Protein AF-A0A935RJF9-F1 (afdb_monomer)

Secondary structure (DSSP, 8-state):
----PPPPPHHHHHHHHHHHHHHHHHHHHHHHHHHHHHHHHHT----------PPPPP----

Sequence (62 aa):
MPKEKKRLSKNAKAALKAINESKMLAAAKAANATNAGQEVRANQVTPRTAVANKLRPEKKRG

Solvent-accessible surface area (backbone atoms only — not comparable to full-atom values): 4176 Å² total; per-residue (Å²): 130,85,76,82,76,78,80,76,50,75,65,58,50,50,53,55,48,52,54,52,52,50,53,52,52,51,51,52,50,55,54,50,62,66,49,62,67,54,61,68,59,72,71,60,77,72,79,79,76,81,85,72,87,70,80,76,80,78,80,80,79,128

Mean predicted aligned error: 18.3 Å

Radius of gyration: 32.66 Å; Cα contacts (8 Å, |Δi|>4): 1; chains: 1; bounding box: 54×28×97 Å

pLDDT: mean 70.63, std 11.87, range [47.94, 91.44]

Foldseek 3Di:
DPDDDDDDDPVRVVVVVVVVVVVVVVVVVVVCVVCVVVVVVVPPPDPPPDPDPPPDPDPPDD

Structure (mmCIF, N/CA/C/O backbone):
data_AF-A0A935RJF9-F1
#
_entry.id   AF-A0A935RJF9-F1
#
loop_
_atom_site.group_PDB
_atom_site.id
_atom_site.type_symbol
_atom_site.label_atom_id
_atom_site.label_alt_id
_atom_site.label_comp_id
_atom_site.label_asym_id
_atom_site.label_entity_id
_atom_site.label_seq_id
_atom_site.pdbx_PDB_ins_code
_atom_site.Cartn_x
_atom_site.Cartn_y
_atom_site.Cartn_z
_atom_site.occupancy
_atom_site.B_iso_or_equiv
_atom_site.auth_seq_id
_atom_site.auth_comp_id
_atom_site.auth_asym_id
_atom_site.auth_atom_id
_atom_site.pdbx_PDB_model_num
ATOM 1 N N . MET A 1 1 ? -14.475 -23.533 25.990 1.00 59.66 1 MET A N 1
ATOM 2 C CA . MET A 1 1 ? -15.482 -22.689 25.309 1.00 59.66 1 MET A CA 1
ATOM 3 C C . MET A 1 1 ? -14.789 -21.508 24.638 1.00 59.66 1 MET A C 1
ATOM 5 O O . MET A 1 1 ? -13.993 -20.857 25.314 1.00 59.66 1 MET A O 1
ATOM 9 N N . PRO A 1 2 ? -15.034 -21.224 23.348 1.00 71.19 2 PRO A N 1
ATOM 10 C CA . PRO A 1 2 ? -14.552 -20.001 22.711 1.00 71.19 2 PRO A CA 1
ATOM 11 C C . PRO A 1 2 ? -15.213 -18.801 23.395 1.00 71.19 2 PRO A C 1
ATOM 13 O O . PRO A 1 2 ? -16.436 -18.701 23.424 1.00 71.19 2 PRO A O 1
ATOM 16 N N . LYS A 1 3 ? -14.418 -17.913 23.997 1.00 77.69 3 LYS A N 1
ATOM 17 C CA . LYS A 1 3 ? -14.945 -16.677 24.585 1.00 77.69 3 LYS A CA 1
ATOM 18 C C . LYS A 1 3 ? -15.466 -15.789 23.458 1.00 77.69 3 LYS A C 1
ATOM 20 O O . LYS A 1 3 ? -14.741 -15.518 22.498 1.00 77.69 3 LYS A O 1
ATOM 25 N N . GLU A 1 4 ? -16.711 -15.348 23.582 1.00 71.19 4 GLU A N 1
ATOM 26 C CA . GLU A 1 4 ? -17.363 -14.497 22.595 1.00 71.19 4 GLU A CA 1
ATOM 27 C C . GLU A 1 4 ? -16.607 -13.164 22.495 1.00 71.19 4 GLU A C 1
ATOM 29 O O . GLU A 1 4 ? -16.500 -12.399 23.460 1.00 71.19 4 GLU A O 1
ATOM 34 N N . LYS A 1 5 ? -15.986 -12.911 21.337 1.00 80.00 5 LYS A N 1
ATOM 35 C CA . LYS A 1 5 ? -15.215 -11.684 21.123 1.00 80.00 5 LYS A CA 1
ATOM 36 C C . LYS A 1 5 ? -16.184 -10.505 21.132 1.00 80.00 5 LYS A C 1
ATOM 38 O O . LYS A 1 5 ? -17.109 -10.449 20.323 1.00 80.00 5 LYS A O 1
ATOM 43 N N . LYS A 1 6 ? -15.954 -9.546 22.036 1.00 83.69 6 LYS A N 1
ATOM 44 C CA . LYS A 1 6 ? -16.715 -8.290 22.087 1.00 83.69 6 LYS A CA 1
ATOM 45 C C . LYS A 1 6 ? -16.687 -7.627 20.706 1.00 83.69 6 LYS A C 1
ATOM 47 O O . LYS A 1 6 ? -15.631 -7.523 20.079 1.00 83.69 6 LYS A O 1
ATOM 52 N N . ARG A 1 7 ? -17.853 -7.175 20.233 1.00 84.88 7 ARG A N 1
ATOM 53 C CA . ARG A 1 7 ? -17.960 -6.425 18.973 1.00 84.88 7 ARG A CA 1
ATOM 54 C C . ARG A 1 7 ? -17.150 -5.132 19.102 1.00 84.88 7 ARG A C 1
ATOM 56 O O . ARG A 1 7 ? -17.204 -4.463 20.132 1.00 84.88 7 ARG A O 1
ATOM 63 N N . LEU A 1 8 ? -16.400 -4.790 18.058 1.00 86.31 8 LEU A N 1
ATOM 64 C CA . LEU A 1 8 ? -15.607 -3.563 18.013 1.00 86.31 8 LEU A CA 1
ATOM 65 C C . LEU A 1 8 ? -16.519 -2.332 18.087 1.00 86.31 8 LEU A C 1
ATOM 67 O O . LEU A 1 8 ? -17.565 -2.286 17.435 1.00 86.31 8 LEU A O 1
ATOM 71 N N . SER A 1 9 ? -16.101 -1.320 18.847 1.00 88.81 9 SER A N 1
ATOM 72 C CA . SER A 1 9 ? -16.765 -0.015 18.857 1.00 88.81 9 SER A CA 1
ATOM 73 C C . SER A 1 9 ? -16.637 0.671 17.488 1.00 88.81 9 SER A C 1
ATOM 75 O O . SER A 1 9 ? -15.762 0.330 16.685 1.00 88.81 9 SER A O 1
ATOM 77 N N . LYS A 1 10 ? -17.495 1.664 17.205 1.00 91.44 10 LYS A N 1
ATOM 78 C CA . LYS A 1 10 ? -17.455 2.425 15.938 1.00 91.44 10 LYS A CA 1
ATOM 79 C C . LYS A 1 10 ? -16.059 3.007 15.670 1.00 91.44 10 LYS A C 1
ATOM 81 O O . LYS A 1 10 ? -15.535 2.852 14.570 1.00 91.44 10 LYS A O 1
ATOM 86 N N . ASN A 1 11 ? -15.433 3.572 16.703 1.00 89.50 11 ASN A N 1
ATOM 87 C CA . ASN A 1 11 ? -14.097 4.165 16.617 1.00 89.50 11 ASN A CA 1
ATOM 88 C C . ASN A 1 11 ? -13.021 3.106 16.342 1.00 89.50 11 ASN A C 1
ATOM 90 O O . ASN A 1 11 ? -12.179 3.298 15.470 1.00 89.50 11 ASN A O 1
ATOM 94 N N . ALA A 1 12 ? -13.086 1.954 17.019 1.00 88.81 12 ALA A N 1
ATOM 95 C CA . ALA A 1 12 ? -12.142 0.861 16.789 1.00 88.81 12 ALA A CA 1
ATOM 96 C C . ALA A 1 12 ? -12.251 0.300 15.360 1.00 88.81 12 ALA A C 1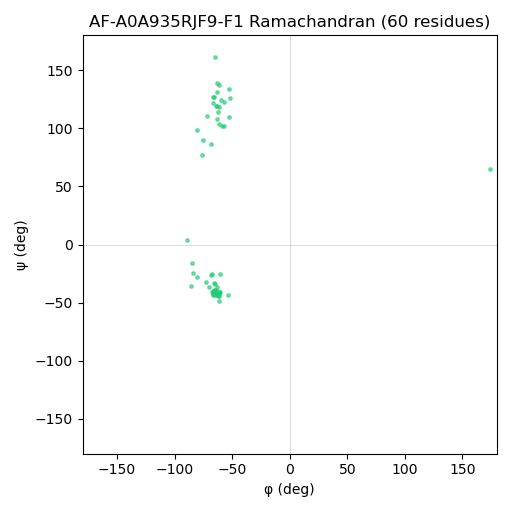
ATOM 98 O O . ALA A 1 12 ? -11.243 -0.016 14.728 1.00 88.81 12 ALA A O 1
ATOM 99 N N . LYS A 1 13 ? -13.471 0.231 14.812 1.00 90.75 13 LYS A N 1
ATOM 100 C CA . LYS A 1 13 ? -13.703 -0.184 13.423 1.00 90.75 13 LYS A CA 1
ATOM 101 C C . LYS A 1 13 ? -13.146 0.831 12.415 1.00 90.75 13 LYS A C 1
ATOM 103 O O . LYS A 1 13 ? -12.551 0.419 11.422 1.00 90.75 13 LYS A O 1
ATOM 108 N N . ALA A 1 14 ? -13.306 2.130 12.675 1.00 90.69 14 ALA A N 1
ATOM 109 C CA . ALA A 1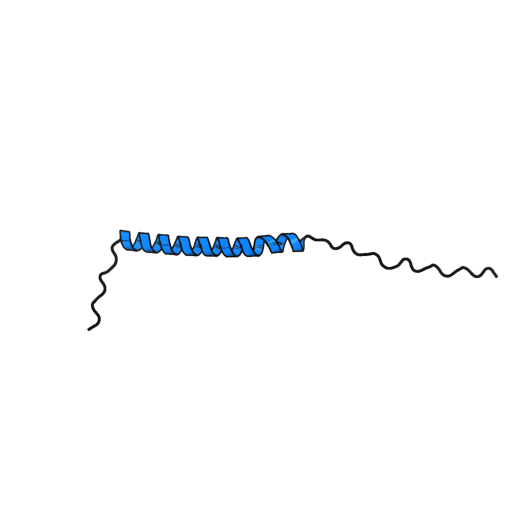 14 ? -12.754 3.192 11.831 1.00 90.69 14 ALA A CA 1
ATOM 110 C C . ALA A 1 14 ? -11.216 3.184 11.825 1.00 90.69 14 ALA A C 1
ATOM 112 O O . ALA A 1 14 ? -10.614 3.243 10.756 1.00 90.69 14 ALA A O 1
ATOM 113 N N . ALA A 1 15 ? -10.583 3.015 12.990 1.00 88.69 15 ALA A N 1
ATOM 114 C CA . ALA A 1 15 ? -9.127 2.913 13.098 1.00 88.69 15 ALA A CA 1
ATOM 115 C C . ALA A 1 15 ? -8.569 1.707 12.320 1.00 88.69 15 ALA A C 1
ATOM 117 O O . ALA A 1 15 ? -7.611 1.845 11.563 1.00 88.69 15 ALA A O 1
ATOM 118 N N . LEU A 1 16 ? -9.204 0.534 12.437 1.00 88.62 16 LEU A N 1
ATOM 119 C CA . LEU A 1 16 ? -8.820 -0.654 11.663 1.00 88.62 16 LEU A CA 1
ATOM 120 C C . LEU A 1 16 ? -8.959 -0.438 10.153 1.00 88.62 16 LEU A C 1
ATOM 122 O O . LEU A 1 16 ? -8.089 -0.858 9.390 1.00 88.62 16 LEU A O 1
ATOM 126 N N . LYS A 1 17 ? -10.032 0.235 9.723 1.00 88.88 17 LYS A N 1
ATOM 127 C CA . LYS A 1 17 ? -10.234 0.591 8.317 1.00 88.88 17 LYS A CA 1
ATOM 128 C C . LYS A 1 17 ? -9.117 1.515 7.818 1.00 88.88 17 LYS A C 1
ATOM 130 O O . LYS A 1 17 ? -8.496 1.188 6.814 1.00 88.88 17 LYS A O 1
ATOM 135 N N . ALA A 1 18 ? -8.796 2.576 8.557 1.00 86.50 18 ALA A N 1
ATOM 136 C CA . ALA A 1 18 ? -7.734 3.518 8.197 1.00 86.50 18 ALA A CA 1
ATOM 137 C C . ALA A 1 18 ? -6.347 2.851 8.110 1.00 86.50 18 ALA A C 1
ATOM 139 O O . ALA A 1 18 ? -5.586 3.109 7.179 1.00 86.50 18 ALA A O 1
ATOM 140 N N . ILE A 1 19 ? -6.025 1.945 9.041 1.00 87.44 19 ILE A N 1
ATOM 141 C CA . ILE A 1 19 ? -4.770 1.177 9.006 1.00 87.44 19 ILE A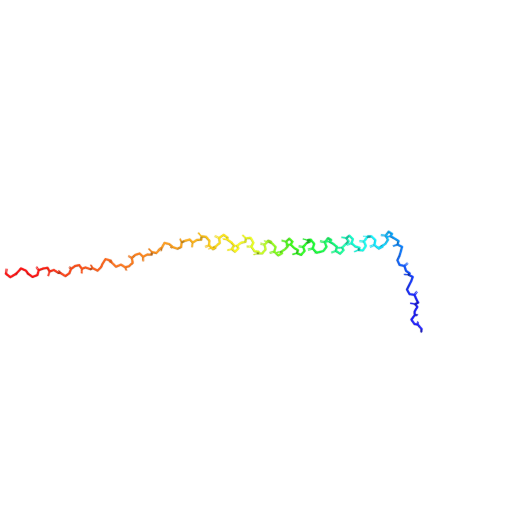 CA 1
ATOM 142 C C . ILE A 1 19 ? -4.708 0.294 7.754 1.00 87.44 19 ILE A C 1
ATOM 144 O O . ILE A 1 19 ? -3.674 0.237 7.088 1.00 87.44 19 ILE A O 1
ATOM 148 N N . ASN A 1 20 ? -5.803 -0.391 7.419 1.00 86.88 20 ASN A N 1
ATOM 149 C CA . ASN A 1 20 ? -5.856 -1.247 6.235 1.00 86.88 20 ASN A CA 1
ATOM 150 C C . ASN A 1 20 ? -5.767 -0.437 4.935 1.00 86.88 20 ASN A C 1
ATOM 152 O O . ASN A 1 20 ? -5.019 -0.817 4.037 1.00 86.88 20 ASN A O 1
ATOM 156 N N . GLU A 1 21 ? -6.464 0.696 4.847 1.00 83.94 21 GLU A N 1
ATOM 157 C CA . GLU A 1 21 ? -6.387 1.605 3.698 1.00 83.94 21 GLU A CA 1
ATOM 158 C C . GLU A 1 21 ? -4.969 2.160 3.510 1.00 83.94 21 GLU A C 1
ATOM 160 O O . GLU A 1 21 ? -4.450 2.156 2.395 1.00 83.94 21 GLU A O 1
ATOM 165 N N . SER A 1 22 ? -4.292 2.541 4.598 1.00 80.25 22 SER A N 1
ATOM 166 C CA . SER A 1 22 ? -2.899 3.005 4.556 1.00 80.25 22 SER A CA 1
ATOM 167 C C . SER A 1 22 ? -1.938 1.934 4.025 1.00 80.25 22 SER A C 1
ATOM 169 O O . SER A 1 22 ? -1.099 2.222 3.171 1.00 80.25 22 SER A O 1
ATOM 171 N N . LYS A 1 23 ? -2.097 0.671 4.448 1.00 81.06 23 LYS A N 1
ATOM 172 C CA . LYS A 1 23 ? -1.296 -0.451 3.924 1.00 81.06 23 LYS A CA 1
ATOM 173 C C . LYS A 1 23 ? -1.500 -0.657 2.424 1.00 81.06 23 LYS A C 1
ATOM 175 O O . LYS A 1 23 ? -0.526 -0.874 1.709 1.00 81.06 23 LYS A O 1
ATOM 180 N N . MET A 1 24 ? -2.739 -0.556 1.943 1.00 76.25 24 MET A N 1
ATOM 181 C CA . MET 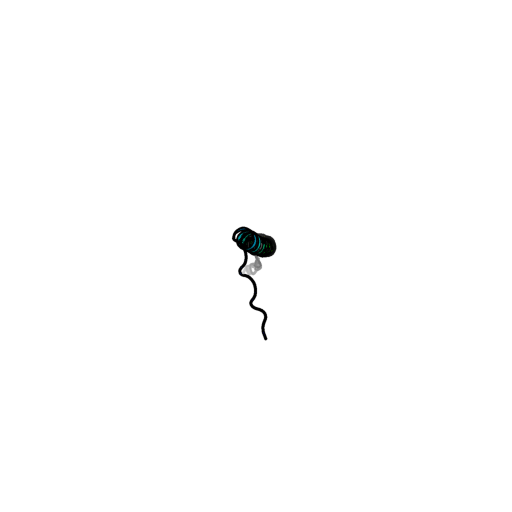A 1 24 ? -3.038 -0.675 0.512 1.00 76.25 24 MET A CA 1
ATOM 182 C C . MET A 1 24 ? -2.439 0.480 -0.294 1.00 76.25 24 MET A C 1
ATOM 184 O O . MET A 1 24 ? -1.868 0.253 -1.357 1.00 76.25 24 MET A O 1
ATOM 188 N N . LEU A 1 25 ? -2.497 1.709 0.227 1.00 74.31 25 LEU A N 1
ATOM 189 C CA . LEU A 1 25 ? -1.853 2.865 -0.402 1.00 74.31 25 LEU A CA 1
ATOM 190 C C . LEU A 1 25 ? -0.326 2.733 -0.425 1.00 74.31 25 LEU A C 1
ATOM 192 O O . LEU A 1 25 ? 0.306 3.086 -1.420 1.00 74.31 25 LEU A O 1
ATOM 196 N N . ALA A 1 26 ? 0.276 2.205 0.642 1.00 73.38 26 ALA A N 1
ATOM 197 C CA . ALA A 1 26 ? 1.709 1.930 0.685 1.00 73.38 26 ALA A CA 1
ATOM 198 C C . ALA A 1 26 ? 2.107 0.859 -0.345 1.00 73.38 26 ALA A C 1
ATOM 200 O O . ALA A 1 26 ? 3.087 1.041 -1.067 1.00 73.38 26 ALA A O 1
ATOM 201 N N . ALA A 1 27 ? 1.313 -0.209 -0.477 1.00 71.19 27 ALA A N 1
ATOM 202 C CA . ALA A 1 27 ? 1.519 -1.240 -1.491 1.00 71.19 27 ALA A CA 1
ATOM 203 C C . ALA A 1 27 ? 1.384 -0.683 -2.920 1.00 71.19 27 ALA A C 1
ATOM 205 O O . ALA A 1 27 ? 2.226 -0.966 -3.771 1.00 71.19 27 ALA A O 1
ATOM 206 N N . ALA A 1 28 ? 0.388 0.172 -3.174 1.00 66.38 28 ALA A N 1
ATOM 207 C CA . ALA A 1 28 ? 0.213 0.832 -4.467 1.00 66.38 28 ALA A CA 1
ATOM 208 C C . ALA A 1 28 ? 1.398 1.753 -4.813 1.00 66.38 28 ALA A C 1
ATOM 210 O O . ALA A 1 28 ? 1.873 1.759 -5.947 1.00 66.38 28 ALA A O 1
ATOM 211 N N . LYS A 1 29 ? 1.937 2.490 -3.832 1.00 66.31 29 LYS A N 1
ATOM 212 C CA . LYS A 1 29 ? 3.144 3.311 -4.027 1.00 66.31 29 LYS A CA 1
ATOM 213 C C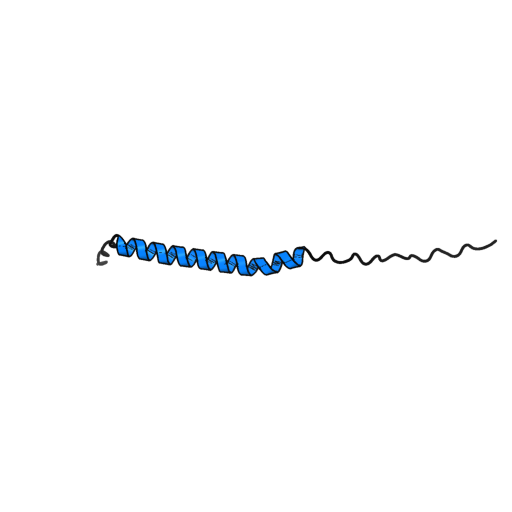 . LYS A 1 29 ? 4.385 2.462 -4.315 1.00 66.31 29 LYS A C 1
ATOM 215 O O . LYS A 1 29 ? 5.167 2.832 -5.185 1.00 66.31 29 LYS A O 1
ATOM 220 N N . ALA A 1 30 ? 4.552 1.329 -3.633 1.00 65.50 30 ALA A N 1
ATOM 221 C CA . ALA A 1 30 ? 5.661 0.408 -3.886 1.00 65.50 30 ALA A CA 1
ATOM 222 C C . ALA A 1 30 ? 5.591 -0.224 -5.292 1.00 65.50 30 ALA A C 1
ATOM 224 O O . ALA A 1 30 ? 6.617 -0.338 -5.966 1.00 65.50 30 ALA A O 1
ATOM 225 N N . ALA A 1 31 ? 4.388 -0.571 -5.762 1.00 61.31 31 ALA A N 1
ATOM 226 C CA . ALA A 1 31 ? 4.158 -1.069 -7.120 1.00 61.31 31 ALA A CA 1
ATOM 227 C C . ALA A 1 31 ? 4.435 0.003 -8.195 1.00 61.31 31 ALA A C 1
ATOM 229 O O . ALA A 1 31 ? 5.054 -0.272 -9.219 1.00 61.31 31 ALA A O 1
ATOM 230 N N . ASN A 1 32 ? 4.051 1.257 -7.948 1.00 60.62 32 ASN A N 1
ATOM 231 C CA . ASN A 1 32 ? 4.330 2.347 -8.887 1.00 60.62 32 ASN A CA 1
ATOM 232 C C . ASN A 1 32 ? 5.824 2.709 -8.940 1.00 60.62 32 ASN A C 1
ATOM 234 O O . ASN A 1 32 ? 6.352 2.985 -10.014 1.00 60.62 32 ASN A O 1
ATOM 238 N N . ALA A 1 33 ? 6.532 2.660 -7.807 1.00 60.59 33 ALA A N 1
ATOM 239 C CA . ALA A 1 33 ? 7.973 2.914 -7.762 1.00 60.59 33 ALA A CA 1
ATOM 240 C C . ALA A 1 33 ? 8.794 1.849 -8.515 1.00 60.59 33 ALA A C 1
ATOM 242 O O . ALA A 1 33 ? 9.817 2.171 -9.114 1.00 60.59 33 ALA A O 1
ATOM 243 N N . THR A 1 34 ? 8.343 0.591 -8.516 1.00 60.31 34 THR A N 1
ATOM 244 C CA . THR A 1 34 ? 9.000 -0.501 -9.255 1.00 60.31 34 THR A CA 1
ATOM 245 C C . THR A 1 34 ? 8.795 -0.395 -10.770 1.00 60.31 3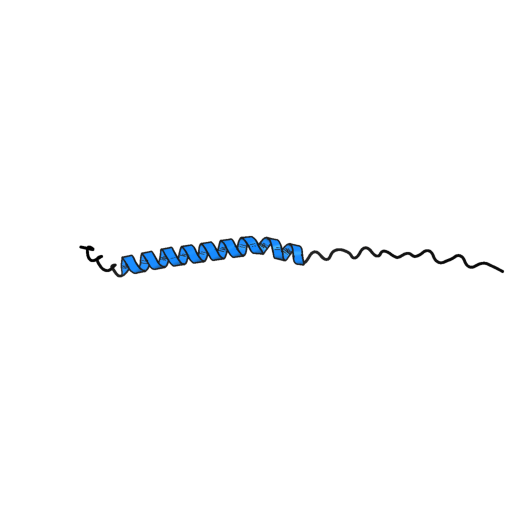4 THR A C 1
ATOM 247 O O . THR A 1 34 ? 9.718 -0.702 -11.522 1.00 60.31 34 THR A O 1
ATOM 250 N N . ASN A 1 35 ? 7.652 0.128 -11.225 1.00 59.22 35 ASN A N 1
ATOM 251 C CA . ASN A 1 35 ? 7.366 0.316 -12.654 1.00 59.22 35 ASN A CA 1
ATOM 252 C C . ASN A 1 35 ? 7.943 1.620 -13.240 1.00 59.22 35 ASN A C 1
ATOM 254 O O .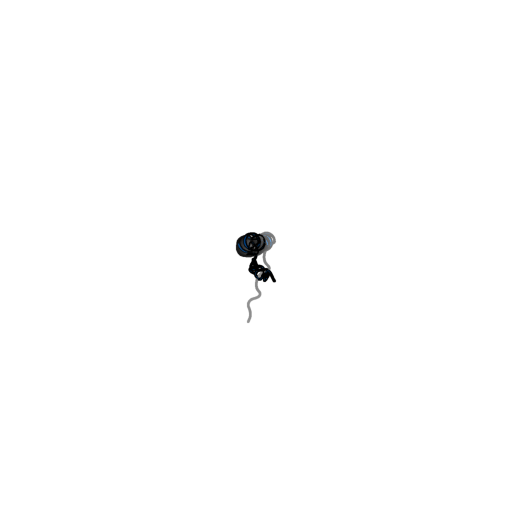 ASN A 1 35 ? 8.252 1.675 -14.430 1.00 59.22 35 ASN A O 1
ATOM 258 N N . ALA A 1 36 ? 8.181 2.648 -12.416 1.00 58.88 36 ALA A N 1
ATOM 259 C CA . ALA A 1 36 ? 8.689 3.949 -12.869 1.00 58.88 36 ALA A CA 1
ATOM 260 C C . ALA A 1 36 ? 10.072 3.886 -13.560 1.00 58.88 36 ALA A C 1
ATOM 262 O O . ALA A 1 36 ? 10.393 4.729 -14.394 1.00 58.88 36 ALA A O 1
ATOM 263 N N . GLY A 1 37 ? 10.898 2.878 -13.253 1.00 57.41 37 GLY A N 1
ATOM 264 C CA . GLY A 1 37 ? 12.200 2.674 -13.903 1.00 57.41 37 GLY A CA 1
ATOM 265 C C . GLY A 1 37 ? 12.146 1.892 -15.223 1.00 57.41 37 GLY A C 1
ATOM 266 O O . GLY A 1 37 ? 13.120 1.896 -15.978 1.00 57.41 37 GLY A O 1
ATOM 267 N N . GLN A 1 38 ? 11.035 1.206 -15.508 1.00 58.22 38 GLN A N 1
ATOM 268 C CA . GLN A 1 38 ? 10.876 0.375 -16.706 1.00 58.22 38 GLN A CA 1
ATOM 269 C C . GLN A 1 38 ? 10.404 1.189 -17.916 1.00 58.22 38 GLN A C 1
ATOM 271 O O . GLN A 1 38 ? 10.880 0.958 -19.027 1.00 58.22 38 GLN A O 1
ATOM 276 N N . GLU A 1 39 ? 9.550 2.192 -17.702 1.00 56.38 39 GLU A N 1
ATOM 277 C CA . GLU A 1 39 ? 9.024 3.051 -18.774 1.00 56.38 39 GLU A CA 1
ATOM 278 C C . GLU A 1 39 ? 10.123 3.892 -19.447 1.00 56.38 39 GLU A C 1
ATOM 280 O O . GLU A 1 39 ? 10.130 4.065 -20.665 1.00 56.38 39 GLU A O 1
ATOM 285 N N . VAL A 1 40 ? 11.134 4.328 -18.687 1.00 57.81 40 VAL A N 1
ATOM 286 C CA . VAL A 1 40 ? 12.263 5.119 -19.215 1.00 57.81 40 VAL A CA 1
ATOM 287 C C . VAL A 1 40 ? 13.169 4.292 -20.144 1.00 57.81 40 VAL A C 1
ATOM 289 O O . VAL A 1 40 ? 13.793 4.841 -21.051 1.00 57.81 40 VAL A O 1
ATOM 292 N N . ARG A 1 41 ? 13.221 2.961 -19.976 1.00 57.62 41 ARG A N 1
ATOM 293 C CA . ARG A 1 41 ? 13.990 2.063 -20.860 1.00 57.62 41 ARG A CA 1
ATOM 294 C C . ARG A 1 41 ? 13.260 1.740 -22.163 1.00 57.62 41 ARG A C 1
ATOM 296 O O . ARG A 1 41 ? 13.923 1.497 -23.165 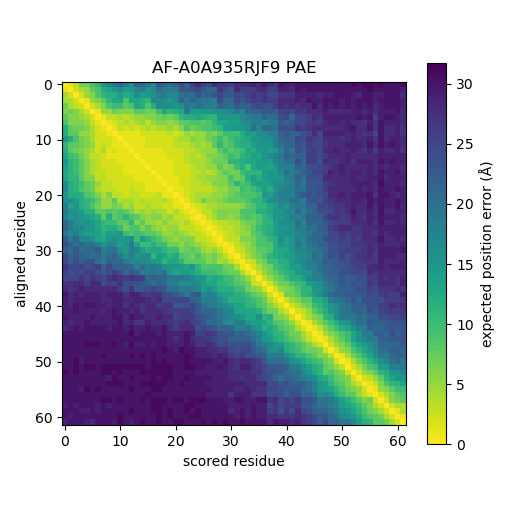1.00 57.62 41 ARG A O 1
ATOM 303 N N . ALA A 1 42 ? 11.927 1.764 -22.171 1.00 58.94 42 ALA A N 1
ATOM 304 C CA . ALA A 1 42 ? 11.134 1.480 -23.370 1.00 58.94 42 ALA A CA 1
ATOM 305 C C . ALA A 1 42 ? 11.288 2.561 -24.458 1.00 58.94 42 ALA A C 1
ATOM 307 O O . ALA A 1 42 ? 11.171 2.260 -25.643 1.00 58.94 42 ALA A O 1
ATOM 308 N N . ASN A 1 43 ? 11.628 3.795 -24.068 1.00 59.19 43 ASN A N 1
ATOM 309 C CA . ASN A 1 43 ? 11.856 4.910 -24.992 1.00 59.19 43 ASN A CA 1
ATOM 310 C C . ASN A 1 43 ? 13.307 5.029 -25.493 1.00 59.19 43 ASN A C 1
ATOM 312 O O . ASN A 1 43 ? 13.619 5.961 -26.237 1.00 59.19 43 ASN A O 1
ATOM 316 N N . GLN A 1 44 ? 14.206 4.106 -25.130 1.00 59.53 44 GLN A N 1
ATOM 317 C CA . GLN A 1 44 ? 15.524 4.049 -25.759 1.00 59.53 44 GLN A CA 1
ATOM 318 C C . GLN A 1 44 ? 15.391 3.446 -27.160 1.00 59.53 44 GLN A C 1
ATOM 320 O O . GLN A 1 44 ? 15.498 2.239 -27.363 1.00 59.53 44 GLN A O 1
ATOM 325 N N . VAL A 1 45 ? 15.164 4.319 -28.141 1.00 65.31 45 VAL A N 1
ATOM 326 C CA . VAL A 1 45 ? 15.374 4.020 -29.558 1.00 65.31 45 VAL A CA 1
ATOM 327 C C . VAL A 1 45 ? 16.844 3.649 -29.719 1.00 65.31 45 VAL A C 1
ATOM 329 O O . VAL A 1 45 ? 17.722 4.511 -29.719 1.00 65.31 45 VAL A O 1
ATOM 332 N N . THR A 1 46 ? 17.133 2.356 -29.826 1.00 63.81 46 THR A N 1
ATOM 333 C CA . THR A 1 46 ? 18.448 1.903 -30.264 1.00 63.81 46 THR A CA 1
ATOM 334 C C . THR A 1 46 ? 18.681 2.480 -31.662 1.00 63.81 46 THR A C 1
ATOM 336 O O . THR A 1 46 ? 17.838 2.290 -32.548 1.00 63.81 46 THR A O 1
ATOM 339 N N . PRO A 1 47 ? 19.773 3.228 -31.909 1.00 62.44 47 PRO A N 1
ATOM 340 C CA . PRO A 1 47 ? 20.075 3.638 -33.267 1.00 62.44 47 PRO A CA 1
ATOM 341 C C . PRO A 1 47 ? 20.287 2.356 -34.069 1.00 62.44 47 PRO A C 1
ATOM 343 O O . PRO A 1 47 ? 21.172 1.558 -33.756 1.00 62.44 47 PRO A O 1
ATOM 346 N N . ARG A 1 48 ? 19.443 2.127 -35.082 1.00 64.69 48 ARG A N 1
ATOM 347 C CA . ARG A 1 48 ? 19.672 1.078 -36.076 1.00 64.69 48 ARG A CA 1
ATOM 348 C C . ARG A 1 48 ? 21.033 1.362 -36.699 1.00 64.69 48 ARG A C 1
ATOM 350 O O . ARG A 1 48 ? 21.159 2.271 -37.516 1.00 64.69 48 ARG A O 1
ATOM 357 N N . THR A 1 49 ? 22.057 0.622 -36.292 1.00 61.72 49 THR A N 1
ATOM 358 C CA . THR A 1 49 ? 23.355 0.663 -36.951 1.00 61.72 49 THR A CA 1
ATOM 359 C C . THR A 1 49 ? 23.130 0.171 -38.376 1.00 61.72 49 THR A C 1
ATOM 361 O O . THR A 1 49 ? 22.798 -0.988 -38.619 1.00 61.72 49 THR A O 1
ATOM 364 N N . ALA A 1 50 ? 23.203 1.096 -39.331 1.00 61.59 50 ALA A N 1
ATOM 365 C CA . ALA A 1 50 ? 23.040 0.806 -40.743 1.00 61.59 50 ALA A CA 1
ATOM 366 C C . ALA A 1 50 ? 24.240 -0.020 -41.224 1.00 61.59 50 ALA A C 1
ATOM 368 O O . ALA A 1 50 ? 25.233 0.510 -41.715 1.00 61.59 50 ALA A O 1
ATOM 369 N N . VAL A 1 51 ? 24.166 -1.339 -41.074 1.00 62.72 51 VAL A N 1
ATOM 370 C CA . VAL A 1 51 ? 25.069 -2.247 -41.775 1.00 62.72 51 VAL A CA 1
ATOM 371 C C . VAL A 1 51 ? 24.532 -2.402 -43.192 1.00 62.72 51 VAL A C 1
ATOM 373 O O . VAL A 1 51 ? 23.596 -3.167 -43.395 1.00 62.72 51 VAL A O 1
ATOM 376 N N . ALA A 1 52 ? 25.092 -1.658 -44.155 1.00 61.97 52 ALA A N 1
ATOM 377 C CA . ALA A 1 52 ? 25.314 -2.121 -45.535 1.00 61.97 52 ALA A CA 1
ATOM 378 C C . ALA A 1 52 ? 25.837 -1.001 -46.458 1.00 61.97 52 ALA A C 1
ATOM 380 O O . ALA A 1 52 ? 25.215 -0.685 -47.471 1.00 61.97 52 ALA A O 1
ATOM 381 N N . ASN A 1 53 ? 27.040 -0.476 -46.211 1.00 63.34 53 ASN A N 1
ATOM 382 C CA . ASN A 1 53 ? 27.850 -0.010 -47.341 1.00 63.34 53 ASN A CA 1
ATOM 383 C C . ASN A 1 53 ? 28.438 -1.252 -48.023 1.00 63.34 53 ASN A C 1
ATOM 385 O O . ASN A 1 53 ? 29.594 -1.606 -47.806 1.00 63.34 53 ASN A O 1
ATOM 389 N N . LYS A 1 54 ? 27.623 -1.975 -48.804 1.00 64.38 54 LYS A N 1
ATOM 390 C CA . LYS A 1 54 ? 28.162 -2.995 -49.712 1.00 64.38 54 LYS A CA 1
ATOM 391 C C . LYS A 1 54 ? 29.040 -2.260 -50.726 1.00 64.38 54 LYS A C 1
ATOM 393 O O . LYS A 1 54 ? 28.540 -1.376 -51.424 1.00 64.38 54 LYS A O 1
ATOM 398 N N . LEU A 1 55 ? 30.334 -2.588 -50.778 1.00 64.56 55 LEU A N 1
ATOM 399 C CA . LEU A 1 55 ? 31.232 -2.064 -51.807 1.00 64.56 55 LEU A CA 1
ATOM 400 C C . LEU A 1 55 ? 30.603 -2.325 -53.182 1.00 64.56 55 LEU A C 1
ATOM 402 O O . LEU A 1 55 ? 30.213 -3.452 -53.494 1.00 64.56 55 LEU A O 1
ATOM 406 N N . ARG A 1 56 ? 30.468 -1.270 -53.989 1.00 67.00 56 ARG A N 1
ATOM 407 C CA . ARG A 1 56 ? 30.015 -1.393 -55.377 1.00 67.00 56 ARG A CA 1
ATOM 408 C C . ARG A 1 56 ? 31.083 -2.176 -56.147 1.00 67.00 56 ARG A C 1
ATOM 410 O O . ARG A 1 56 ? 32.240 -1.765 -56.089 1.00 67.00 56 ARG A O 1
ATOM 417 N N . PRO A 1 57 ? 30.737 -3.268 -56.849 1.00 70.31 57 PRO A N 1
ATOM 418 C CA . PRO A 1 57 ? 31.721 -4.015 -57.612 1.00 70.31 57 PRO A CA 1
ATOM 419 C C . PRO A 1 57 ? 32.289 -3.129 -58.720 1.00 70.31 57 PRO A C 1
ATOM 421 O O . PRO A 1 57 ? 31.561 -2.440 -59.438 1.00 70.31 57 PRO A O 1
ATOM 424 N N . GLU A 1 58 ? 33.613 -3.119 -58.793 1.00 66.69 58 GLU A N 1
ATOM 425 C CA . GLU A 1 58 ? 34.399 -2.308 -59.706 1.00 66.69 58 GLU A CA 1
ATOM 426 C C . GLU A 1 58 ? 33.974 -2.599 -61.150 1.00 66.69 58 GLU A C 1
ATOM 428 O O . GLU A 1 58 ? 33.978 -3.742 -61.612 1.00 66.69 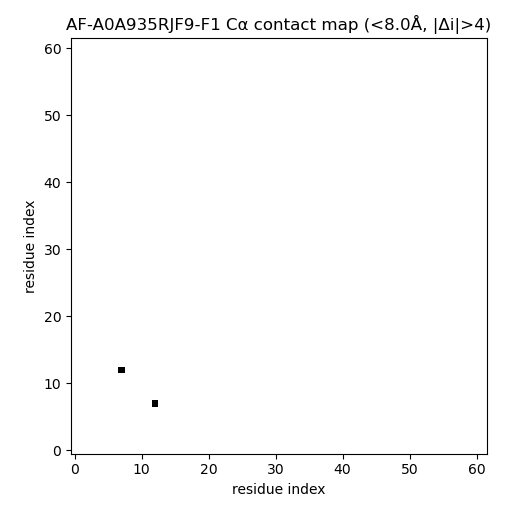58 GLU A O 1
ATOM 433 N N . LYS A 1 59 ? 33.554 -1.555 -61.870 1.00 59.81 59 LYS A N 1
ATOM 434 C CA . LYS A 1 59 ? 33.190 -1.637 -63.286 1.00 59.81 59 LYS A CA 1
ATOM 435 C C . LYS A 1 59 ? 34.431 -2.081 -64.068 1.00 59.81 59 LYS A C 1
ATOM 437 O O . LYS A 1 59 ? 35.311 -1.256 -64.303 1.00 59.81 59 LYS A O 1
ATOM 442 N N . LYS A 1 60 ? 34.499 -3.353 -64.491 1.00 63.31 60 LYS A N 1
ATOM 443 C CA . LYS A 1 60 ? 35.469 -3.811 -65.502 1.00 63.31 60 LYS A CA 1
ATOM 444 C C . LYS A 1 60 ? 35.332 -2.893 -66.720 1.00 63.31 60 LYS A C 1
ATOM 446 O O . LYS A 1 60 ? 34.308 -2.920 -67.401 1.00 63.31 60 LYS A O 1
ATOM 451 N N . ARG A 1 61 ? 36.331 -2.042 -66.960 1.00 61.06 61 ARG A N 1
ATOM 452 C CA . ARG A 1 61 ? 36.493 -1.372 -68.251 1.00 61.06 61 ARG A CA 1
ATOM 453 C C . ARG A 1 61 ? 36.967 -2.454 -69.221 1.00 61.06 61 ARG A C 1
ATOM 455 O O . ARG A 1 61 ? 38.033 -3.023 -69.002 1.00 61.06 61 ARG A O 1
ATOM 462 N N . GLY A 1 62 ? 36.097 -2.814 -70.163 1.00 47.94 62 GLY A N 1
ATOM 463 C CA . GLY A 1 62 ? 36.506 -3.491 -71.392 1.00 47.94 62 GLY A CA 1
ATOM 464 C C . GLY A 1 62 ? 37.277 -2.538 -72.289 1.00 47.94 62 GLY A C 1
ATOM 465 O O . GLY A 1 62 ? 37.148 -1.308 -72.070 1.00 47.94 62 GLY A O 1
#